Protein AF-A0A7J2V0K6-F1 (afdb_monomer)

Foldseek 3Di:
DEDDDDCVVPVPVLLVLLVLQQDPVCVCCVPVVVVPDDDDYDPDDCVPNPPVDDPVDHHHHDNPVSQVSCVQQQFDQDPVRHTDRPGHPDPPPPPPDDDDDDDDDDDDDDDDDDDDDDDDDDDDDDDDDDDDDPDDDDDDVVVVVVVVVVVVVVVVVVVVVVVVVVVD

Secondary structure (DSSP, 8-state):
------TTT---HHHHHHHHHH--HHHHHHHHSTT-----SSSS-HHHHGGGS-TT------HHHHHHHHHHTTEEE-TTS-EEE------------------------PPPP-PPPP-PPPPPP-PPPPPPPPP----SHHHHHHHHHHHHHHHHHHHHHHHHHT--

Sequence (168 aa):
MYIAFNYRRYNDTKVFEAINYALDRDEIIKRAAGGYGVPVYTILNKEWHGGYANTNITFKYDPAKAIKILEDAGWLPGPDGIRIYVGKQQTATPTPQTTPPTTPTTTPTTTPTTPTPTITTPPPQTTPAPPAAPGAAPGQGMIIAIAVVAIIIIAAIAAITRILRRRS

Structure (mmCIF, N/CA/C/O backbone):
data_AF-A0A7J2V0K6-F1
#
_entry.id   AF-A0A7J2V0K6-F1
#
loop_
_atom_site.group_PDB
_atom_site.id
_atom_site.type_symbol
_atom_site.label_atom_id
_atom_site.label_alt_id
_atom_site.label_comp_id
_atom_site.label_asym_id
_atom_site.label_entity_id
_atom_site.label_seq_id
_atom_site.pdbx_PDB_ins_code
_atom_site.Cartn_x
_atom_site.Cartn_y
_atom_site.Cartn_z
_atom_site.occupancy
_atom_site.B_iso_or_equiv
_atom_site.auth_seq_id
_atom_site.auth_comp_id
_atom_site.auth_asym_id
_atom_site.auth_atom_id
_atom_site.pdbx_PDB_model_num
ATOM 1 N N . MET A 1 1 ? 4.217 0.856 -9.720 1.00 78.12 1 MET A N 1
ATOM 2 C CA . MET A 1 1 ? 2.791 1.231 -9.660 1.00 78.12 1 MET A CA 1
ATOM 3 C C . MET A 1 1 ? 2.649 2.468 -8.785 1.00 78.12 1 MET A C 1
ATOM 5 O O . MET A 1 1 ? 3.002 2.397 -7.612 1.00 78.12 1 MET A O 1
ATOM 9 N N . TYR A 1 2 ? 2.158 3.574 -9.346 1.00 82.75 2 TYR A N 1
ATOM 10 C CA . TYR A 1 2 ? 1.768 4.776 -8.600 1.00 82.75 2 TYR A CA 1
ATOM 11 C C . TYR A 1 2 ? 0.242 4.803 -8.450 1.00 82.75 2 TYR A C 1
ATOM 13 O O . TYR A 1 2 ? -0.466 4.430 -9.383 1.00 82.75 2 TYR A O 1
ATOM 21 N N . ILE A 1 3 ? -0.259 5.233 -7.290 1.00 82.94 3 ILE A N 1
ATOM 22 C CA . ILE A 1 3 ? -1.696 5.373 -7.027 1.00 82.94 3 ILE A CA 1
ATOM 23 C C . ILE A 1 3 ? -1.965 6.821 -6.631 1.00 82.94 3 ILE A C 1
ATOM 25 O O . ILE A 1 3 ? -1.478 7.294 -5.604 1.00 82.94 3 ILE A O 1
ATOM 29 N N . ALA A 1 4 ? -2.756 7.512 -7.448 1.00 80.88 4 ALA A N 1
ATOM 30 C CA . ALA A 1 4 ? -3.335 8.798 -7.092 1.00 80.88 4 ALA A CA 1
ATOM 31 C C . ALA A 1 4 ? -4.653 8.566 -6.355 1.00 80.88 4 ALA A C 1
ATOM 33 O O . ALA A 1 4 ? -5.445 7.712 -6.754 1.00 80.88 4 ALA A O 1
ATOM 34 N N . PHE A 1 5 ? -4.931 9.366 -5.330 1.00 81.38 5 PHE A N 1
ATOM 35 C CA . PHE A 1 5 ? -6.250 9.367 -4.712 1.00 81.38 5 PHE A CA 1
ATOM 36 C C . PHE A 1 5 ? -6.866 10.753 -4.754 1.00 81.38 5 PHE A C 1
ATOM 38 O O . PHE A 1 5 ? -6.191 11.783 -4.787 1.00 81.38 5 PHE A O 1
ATOM 45 N N . ASN A 1 6 ? -8.190 10.762 -4.693 1.00 86.25 6 ASN A N 1
ATOM 46 C CA . ASN A 1 6 ? -8.957 11.981 -4.588 1.00 86.25 6 ASN A CA 1
ATOM 47 C C . ASN A 1 6 ? -8.969 12.474 -3.134 1.00 86.25 6 ASN A C 1
ATOM 49 O O . ASN A 1 6 ? -9.762 11.998 -2.320 1.00 86.25 6 ASN A O 1
ATOM 53 N N . TYR A 1 7 ? -8.128 13.463 -2.832 1.00 83.94 7 TYR A N 1
ATOM 54 C CA . TYR A 1 7 ? -7.991 14.023 -1.484 1.00 83.94 7 TYR A CA 1
ATOM 55 C C . TYR A 1 7 ? -9.273 14.685 -0.944 1.00 83.94 7 TYR A C 1
ATOM 57 O O . TYR A 1 7 ? -9.416 14.844 0.264 1.00 83.94 7 TYR A O 1
ATOM 65 N N . ARG A 1 8 ? -10.235 15.052 -1.810 1.00 85.56 8 ARG A N 1
ATOM 66 C CA . ARG A 1 8 ? -11.545 15.584 -1.373 1.00 85.56 8 ARG A CA 1
ATOM 67 C C . ARG A 1 8 ? -12.456 14.500 -0.803 1.00 85.56 8 ARG A C 1
ATOM 69 O O . ARG A 1 8 ? -13.362 14.817 -0.043 1.00 85.56 8 ARG A O 1
ATOM 76 N N . ARG A 1 9 ? -12.260 13.243 -1.210 1.00 79.00 9 ARG A N 1
ATOM 77 C CA . ARG A 1 9 ? -13.045 12.084 -0.751 1.00 79.00 9 ARG A CA 1
ATOM 78 C C . ARG A 1 9 ? -12.306 11.289 0.324 1.00 79.00 9 ARG A C 1
ATOM 80 O O . ARG A 1 9 ? -12.947 10.777 1.231 1.00 79.00 9 ARG A O 1
ATOM 87 N N . TYR A 1 10 ? -10.983 11.207 0.220 1.00 79.06 10 TYR A N 1
ATOM 88 C CA . TYR A 1 10 ? -10.117 10.451 1.119 1.00 79.06 10 TYR A CA 1
ATOM 89 C C . TYR A 1 10 ? -8.989 11.370 1.583 1.00 79.06 10 TYR A C 1
ATOM 91 O O . TYR A 1 10 ? -8.051 11.614 0.833 1.00 79.06 10 TYR A O 1
ATOM 99 N N . ASN A 1 11 ? -9.101 11.923 2.789 1.00 82.19 11 ASN A N 1
ATOM 100 C CA . ASN A 1 11 ? -8.177 12.943 3.303 1.00 82.19 11 ASN A CA 1
ATOM 101 C C . ASN A 1 11 ? -7.288 12.460 4.463 1.00 82.19 11 ASN A C 1
ATOM 103 O O . ASN A 1 11 ? -6.430 13.214 4.917 1.00 82.19 11 ASN A O 1
ATOM 107 N N . ASP A 1 12 ? -7.455 11.223 4.935 1.00 86.06 12 ASP A N 1
ATOM 108 C CA . ASP A 1 12 ? -6.605 10.655 5.982 1.00 86.06 12 ASP A CA 1
ATOM 109 C C . ASP A 1 12 ? -5.301 10.118 5.389 1.00 86.06 12 ASP A C 1
ATOM 111 O O . ASP A 1 12 ? -5.255 9.003 4.874 1.00 86.06 12 ASP A O 1
ATOM 115 N N . THR A 1 13 ? -4.224 10.896 5.494 1.00 89.25 13 THR A N 1
ATOM 116 C CA . THR A 1 13 ? -2.895 10.538 4.976 1.00 89.25 13 THR A CA 1
ATOM 117 C C . THR A 1 13 ? -2.351 9.223 5.539 1.00 89.25 13 THR A C 1
ATOM 119 O O . THR A 1 13 ? -1.549 8.573 4.865 1.00 89.25 13 THR A O 1
ATOM 122 N N . LYS A 1 14 ? -2.806 8.772 6.717 1.00 91.00 14 LYS A N 1
ATOM 123 C CA . LYS A 1 14 ? -2.381 7.486 7.290 1.00 91.00 14 LYS A CA 1
ATOM 124 C C . LYS A 1 14 ? -2.940 6.298 6.521 1.00 91.00 14 LYS A C 1
ATOM 126 O O . LYS A 1 14 ? -2.231 5.310 6.342 1.00 91.00 14 LYS A O 1
ATOM 131 N N . VAL A 1 15 ? -4.145 6.422 5.968 1.00 90.31 15 VAL A N 1
ATOM 132 C CA . VAL A 1 15 ? -4.715 5.400 5.077 1.00 90.31 15 VAL A CA 1
ATOM 133 C C . VAL A 1 15 ? -3.863 5.257 3.815 1.00 90.31 15 VAL A C 1
ATOM 135 O O . VAL A 1 15 ? -3.560 4.144 3.392 1.00 90.31 15 VAL A O 1
ATOM 138 N N . PHE A 1 16 ? -3.396 6.369 3.244 1.00 90.62 16 PHE A N 1
ATOM 139 C CA . PHE A 1 16 ? -2.510 6.346 2.076 1.00 90.62 16 PHE A CA 1
ATOM 140 C C . PHE A 1 16 ? -1.169 5.687 2.387 1.00 90.62 16 PHE A C 1
ATOM 142 O O . PHE A 1 16 ? -0.667 4.890 1.593 1.00 90.62 16 PHE A O 1
ATOM 149 N N . GLU A 1 17 ? -0.579 6.033 3.531 1.00 92.25 17 GLU A N 1
ATOM 150 C CA . GLU A 1 17 ? 0.678 5.452 3.994 1.00 92.25 17 GLU A CA 1
ATOM 151 C C . GLU A 1 17 ? 0.538 3.932 4.164 1.00 92.25 17 GLU A C 1
ATOM 153 O O . GLU A 1 17 ? 1.338 3.172 3.615 1.00 92.25 17 GLU A O 1
ATOM 158 N N . ALA A 1 18 ? -0.528 3.479 4.831 1.00 94.81 18 ALA A N 1
ATOM 159 C CA . ALA A 1 18 ? -0.811 2.061 5.021 1.00 94.81 18 ALA A CA 1
ATOM 160 C C . ALA A 1 18 ? -0.994 1.313 3.694 1.00 94.81 18 ALA A C 1
ATOM 162 O O . ALA A 1 18 ? -0.389 0.259 3.501 1.00 94.81 18 ALA A O 1
ATOM 163 N N . ILE A 1 19 ? -1.761 1.868 2.748 1.00 93.12 19 ILE A N 1
ATOM 164 C CA . ILE A 1 19 ? -1.952 1.249 1.427 1.00 93.12 19 ILE A CA 1
ATOM 165 C C . ILE A 1 19 ? -0.610 1.066 0.716 1.00 93.12 19 ILE A C 1
ATOM 167 O O . ILE A 1 19 ? -0.371 0.026 0.110 1.00 93.12 19 ILE A O 1
ATOM 171 N N . ASN A 1 20 ? 0.303 2.033 0.817 1.00 93.69 20 ASN A N 1
ATOM 172 C CA . ASN A 1 20 ? 1.608 1.907 0.177 1.00 93.69 20 ASN A CA 1
ATOM 173 C C . ASN A 1 20 ? 2.454 0.756 0.744 1.00 93.69 20 ASN A C 1
ATOM 175 O O . ASN A 1 20 ? 3.173 0.129 -0.040 1.00 93.69 20 ASN A O 1
ATOM 179 N N . TYR A 1 21 ? 2.345 0.466 2.045 1.00 96.31 21 TYR A N 1
ATOM 180 C CA . TYR A 1 21 ? 2.985 -0.687 2.693 1.00 96.31 21 TYR A CA 1
ATOM 181 C C . TYR A 1 21 ? 2.262 -2.015 2.417 1.00 96.31 21 TYR A C 1
ATOM 183 O O . TYR A 1 21 ? 2.906 -3.058 2.358 1.00 96.31 21 TYR A O 1
ATOM 191 N N . ALA A 1 22 ? 0.949 -1.991 2.179 1.00 95.62 22 ALA A N 1
ATOM 192 C CA . ALA A 1 22 ? 0.153 -3.183 1.880 1.00 95.62 22 ALA A CA 1
ATOM 193 C C . ALA A 1 22 ? 0.301 -3.702 0.434 1.00 95.62 22 ALA A C 1
ATOM 195 O O . ALA A 1 22 ? -0.254 -4.744 0.099 1.00 95.62 22 ALA A O 1
ATOM 196 N N . LEU A 1 23 ? 1.013 -2.987 -0.441 1.00 94.25 23 LEU A N 1
ATOM 197 C CA . LEU A 1 23 ? 1.153 -3.348 -1.852 1.00 94.25 23 LEU A CA 1
ATOM 198 C C . LEU A 1 23 ? 2.458 -4.094 -2.127 1.00 94.25 23 LEU A C 1
ATOM 200 O O . LEU A 1 23 ? 3.536 -3.492 -2.123 1.00 94.25 23 LEU A O 1
ATOM 204 N N . ASP A 1 24 ? 2.336 -5.375 -2.472 1.00 95.38 24 ASP A N 1
ATOM 205 C CA . ASP A 1 24 ? 3.431 -6.159 -3.041 1.00 95.38 24 ASP A CA 1
ATOM 206 C C . ASP A 1 24 ? 3.604 -5.812 -4.524 1.00 95.38 24 ASP A C 1
ATOM 208 O O . ASP A 1 24 ? 2.957 -6.361 -5.420 1.00 95.38 24 ASP A O 1
ATOM 212 N N . ARG A 1 25 ? 4.448 -4.814 -4.786 1.00 93.62 25 ARG A N 1
ATOM 213 C CA . ARG A 1 25 ? 4.685 -4.312 -6.144 1.00 93.62 25 ARG A CA 1
ATOM 214 C C . ARG A 1 25 ? 5.417 -5.329 -7.009 1.00 93.62 25 ARG A C 1
ATOM 216 O O . ARG A 1 25 ? 5.145 -5.361 -8.206 1.00 93.62 25 ARG A O 1
ATOM 223 N N . ASP A 1 26 ? 6.298 -6.134 -6.426 1.00 93.50 26 ASP A N 1
ATOM 224 C CA . ASP A 1 26 ? 7.052 -7.147 -7.161 1.00 93.50 26 ASP A CA 1
ATOM 225 C C . ASP A 1 26 ? 6.113 -8.260 -7.630 1.00 93.50 26 ASP A C 1
ATOM 227 O O . ASP A 1 26 ? 6.123 -8.629 -8.807 1.00 93.50 26 ASP A O 1
ATOM 231 N N . GLU A 1 27 ? 5.218 -8.717 -6.754 1.00 94.94 27 GLU A N 1
ATOM 232 C CA . GLU A 1 27 ? 4.210 -9.715 -7.110 1.00 94.94 27 GLU A CA 1
ATOM 233 C C . GLU A 1 27 ? 3.205 -9.177 -8.140 1.00 94.94 27 GLU A C 1
ATOM 235 O O . GLU A 1 27 ? 2.845 -9.880 -9.090 1.00 94.94 27 GLU A O 1
ATOM 240 N N . ILE A 1 28 ? 2.789 -7.911 -8.016 1.00 93.94 28 ILE A N 1
ATOM 241 C CA . ILE A 1 28 ? 1.935 -7.255 -9.018 1.00 93.94 28 ILE A CA 1
ATOM 242 C C . ILE A 1 28 ? 2.641 -7.203 -10.377 1.00 93.94 28 ILE A C 1
ATOM 244 O O . ILE A 1 28 ? 2.034 -7.549 -11.389 1.00 93.94 28 ILE A O 1
ATOM 248 N N . ILE A 1 29 ? 3.913 -6.801 -10.427 1.00 93.25 29 IL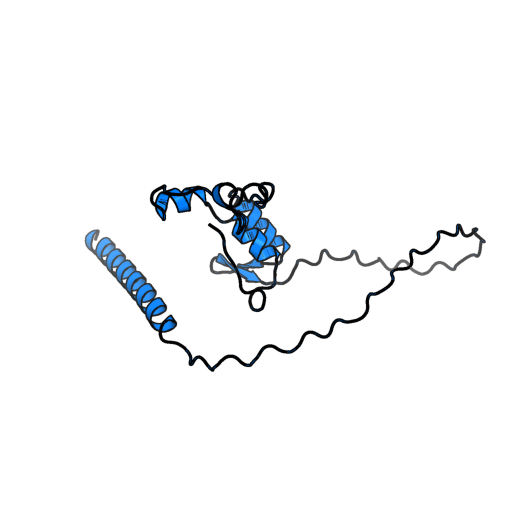E A N 1
ATOM 249 C CA . ILE A 1 29 ? 4.678 -6.765 -11.682 1.00 93.25 29 ILE A CA 1
ATOM 250 C C . ILE A 1 29 ? 4.776 -8.172 -12.272 1.00 93.25 29 ILE A C 1
ATOM 252 O O . ILE A 1 29 ? 4.480 -8.372 -13.450 1.00 93.25 29 ILE A O 1
ATOM 256 N N . LYS A 1 30 ? 5.108 -9.167 -11.449 1.00 95.38 30 LYS A N 1
ATOM 257 C CA . LYS A 1 30 ? 5.244 -10.560 -11.878 1.00 95.38 30 LYS A CA 1
ATOM 258 C C . LYS A 1 30 ? 3.945 -11.128 -12.450 1.00 95.38 30 LYS A C 1
ATOM 260 O O . LYS A 1 30 ? 3.977 -11.775 -13.494 1.00 95.38 30 LYS A O 1
ATOM 265 N N . ARG A 1 31 ? 2.810 -10.905 -11.781 1.00 95.50 31 ARG A N 1
ATOM 266 C CA . ARG A 1 31 ? 1.527 -11.533 -12.143 1.00 95.50 31 ARG A CA 1
ATOM 267 C C . ARG A 1 31 ? 0.683 -10.711 -13.102 1.00 95.50 31 ARG A C 1
ATOM 269 O O . ARG A 1 31 ? 0.140 -11.268 -14.047 1.00 95.50 31 ARG A O 1
ATOM 276 N N . ALA A 1 32 ? 0.537 -9.415 -12.844 1.00 92.19 32 ALA A N 1
ATOM 277 C CA . ALA A 1 32 ? -0.342 -8.548 -13.624 1.00 92.19 32 ALA A CA 1
ATOM 278 C C . ALA A 1 32 ? 0.368 -7.964 -14.848 1.00 92.19 32 ALA A C 1
ATOM 280 O O . ALA A 1 32 ? -0.246 -7.840 -15.902 1.00 92.19 32 ALA A O 1
ATOM 281 N N . ALA A 1 33 ? 1.659 -7.639 -14.723 1.00 90.62 33 ALA A N 1
ATOM 282 C CA . ALA A 1 33 ? 2.456 -7.113 -15.831 1.00 90.62 33 ALA A CA 1
ATOM 283 C C . ALA A 1 33 ? 3.322 -8.185 -16.519 1.00 90.62 33 ALA A C 1
ATOM 285 O O . ALA A 1 33 ? 4.151 -7.851 -17.356 1.00 90.62 33 ALA A O 1
ATOM 286 N N . GLY A 1 34 ? 3.164 -9.469 -16.169 1.00 92.00 34 GLY A N 1
ATOM 287 C CA . GLY A 1 34 ? 3.923 -10.573 -16.772 1.00 92.00 34 GLY A CA 1
ATOM 288 C C . GLY A 1 34 ? 5.437 -10.495 -16.544 1.00 92.00 34 GLY A C 1
ATOM 289 O O . GLY A 1 34 ? 6.204 -11.003 -17.354 1.00 92.00 34 GLY A O 1
ATOM 290 N N . GLY A 1 35 ? 5.875 -9.818 -15.480 1.00 91.94 35 GLY A N 1
ATOM 291 C CA . GLY A 1 35 ? 7.286 -9.544 -15.203 1.00 91.94 35 GLY A CA 1
ATOM 292 C C . GLY A 1 35 ? 7.841 -8.301 -15.905 1.00 91.94 35 GLY A C 1
ATOM 293 O O . GLY A 1 35 ? 9.000 -7.958 -15.684 1.00 91.94 35 GLY A O 1
ATOM 294 N N . TYR A 1 36 ? 7.042 -7.593 -16.709 1.00 90.31 36 TYR A N 1
ATOM 295 C CA . TYR A 1 36 ? 7.474 -6.371 -17.382 1.00 90.31 36 TYR A CA 1
ATOM 296 C C . TYR A 1 36 ? 7.258 -5.146 -16.489 1.00 90.31 36 TYR A C 1
ATOM 298 O O . TYR A 1 36 ? 6.136 -4.689 -16.275 1.00 90.31 36 TYR A O 1
ATOM 306 N N . GLY A 1 37 ? 8.355 -4.588 -15.981 1.00 88.25 37 GLY A N 1
ATOM 307 C CA . GLY A 1 37 ? 8.358 -3.330 -15.239 1.00 88.25 37 GLY A CA 1
ATOM 308 C C . GLY A 1 37 ? 9.289 -3.349 -14.035 1.00 88.25 37 GLY A C 1
ATOM 309 O O . GLY A 1 37 ? 9.858 -4.376 -13.680 1.00 88.25 37 GLY A O 1
ATOM 310 N N . VAL A 1 38 ? 9.426 -2.187 -13.399 1.00 88.25 38 VAL A N 1
ATOM 311 C CA . VAL A 1 38 ? 10.178 -2.019 -12.150 1.00 88.25 38 VAL A CA 1
ATOM 312 C C . VAL A 1 38 ? 9.305 -1.334 -11.095 1.00 88.25 38 VAL A C 1
ATOM 314 O O . VAL A 1 38 ? 8.408 -0.550 -11.442 1.00 88.25 38 VAL A O 1
ATOM 317 N N . PRO A 1 39 ? 9.515 -1.616 -9.798 1.00 89.81 39 PRO A N 1
ATOM 318 C CA . PRO A 1 39 ? 8.801 -0.929 -8.734 1.00 89.81 39 PRO A CA 1
ATOM 319 C C . PRO A 1 39 ? 9.053 0.579 -8.779 1.00 89.81 39 PRO A C 1
ATOM 321 O O . PRO A 1 39 ? 10.187 1.041 -8.818 1.00 89.81 39 PRO A O 1
ATOM 324 N N . VAL A 1 40 ? 7.969 1.349 -8.714 1.00 90.25 40 VAL A N 1
ATOM 325 C CA . VAL A 1 40 ? 8.001 2.810 -8.581 1.00 90.25 40 VAL A CA 1
ATOM 326 C C . VAL A 1 40 ? 7.093 3.223 -7.429 1.00 90.25 40 VAL A C 1
ATOM 328 O O . VAL A 1 40 ? 6.036 2.613 -7.227 1.00 90.25 40 VAL A O 1
ATOM 331 N N . TYR A 1 41 ? 7.525 4.235 -6.675 1.00 89.44 41 TYR A N 1
ATOM 332 C CA . TYR A 1 41 ? 6.885 4.701 -5.434 1.00 89.44 41 TYR A CA 1
ATOM 333 C C . TYR A 1 41 ? 6.382 6.143 -5.523 1.00 89.44 41 TYR A C 1
ATOM 335 O O . TYR A 1 41 ? 5.615 6.595 -4.678 1.00 89.44 41 TYR A O 1
ATOM 343 N N . THR A 1 42 ? 6.801 6.859 -6.560 1.00 89.06 42 THR A N 1
ATOM 344 C CA . THR A 1 42 ? 6.404 8.232 -6.854 1.00 89.06 42 THR A CA 1
ATOM 345 C C . THR A 1 42 ? 5.970 8.310 -8.316 1.00 89.06 42 THR A C 1
ATOM 347 O O . THR A 1 42 ? 6.101 7.343 -9.069 1.00 89.06 42 THR A O 1
ATOM 350 N N . ILE A 1 43 ? 5.427 9.459 -8.714 1.00 88.81 43 ILE A N 1
ATOM 351 C CA . ILE A 1 43 ? 5.008 9.694 -10.098 1.00 88.81 43 ILE A CA 1
ATOM 352 C C . ILE A 1 43 ? 6.198 9.834 -11.063 1.00 88.81 43 ILE A C 1
ATOM 354 O O . ILE A 1 43 ? 6.043 9.570 -12.248 1.00 88.81 43 ILE A O 1
ATOM 358 N N . LEU A 1 44 ? 7.379 10.215 -10.560 1.00 90.50 44 LEU A N 1
ATOM 359 C CA . LEU A 1 44 ? 8.594 10.385 -11.357 1.00 90.50 44 LEU A CA 1
ATOM 360 C C . LEU A 1 44 ? 9.558 9.227 -11.084 1.00 90.50 44 LEU A C 1
ATOM 362 O O . LEU A 1 44 ? 10.154 9.150 -10.008 1.00 90.50 44 LEU A O 1
ATOM 366 N N . ASN A 1 45 ? 9.738 8.336 -12.056 1.00 89.19 45 ASN A N 1
ATOM 367 C CA . ASN A 1 45 ? 10.726 7.261 -11.977 1.00 89.19 45 ASN A CA 1
ATOM 368 C C . ASN A 1 45 ? 12.122 7.716 -12.433 1.00 89.19 45 ASN A C 1
ATOM 370 O O . ASN A 1 45 ? 12.271 8.620 -13.258 1.00 89.19 45 ASN A O 1
ATOM 374 N N . LYS A 1 46 ? 13.161 7.056 -11.914 1.00 89.12 46 LYS A N 1
ATOM 375 C CA . LYS A 1 46 ? 14.560 7.420 -12.180 1.00 89.12 46 LYS A CA 1
ATOM 376 C C . LYS A 1 46 ? 14.940 7.237 -13.647 1.00 89.12 46 LYS A C 1
ATOM 378 O O . LYS A 1 46 ? 15.687 8.046 -14.185 1.00 89.12 46 LYS A O 1
ATOM 383 N N . GLU A 1 47 ? 14.428 6.196 -14.291 1.00 89.06 47 GLU A N 1
ATOM 384 C CA . GLU A 1 47 ? 14.811 5.812 -15.651 1.00 89.06 47 GLU A CA 1
ATOM 385 C C . GLU A 1 47 ? 14.406 6.872 -16.680 1.00 89.06 47 GLU A C 1
ATOM 387 O O . GLU A 1 47 ? 15.099 7.033 -17.677 1.00 89.06 47 GLU A O 1
ATOM 392 N N . TRP A 1 48 ? 13.295 7.584 -16.458 1.00 89.25 48 TRP A N 1
ATOM 393 C CA . TRP A 1 48 ? 12.779 8.577 -17.413 1.00 89.25 48 TRP A CA 1
ATOM 394 C C . TRP A 1 48 ? 13.015 10.016 -16.953 1.00 89.25 48 TRP A C 1
ATOM 396 O O . TRP A 1 48 ? 13.143 10.913 -17.782 1.00 89.25 48 TRP A O 1
ATOM 406 N N . HIS A 1 49 ? 13.094 10.249 -15.640 1.00 93.31 49 HIS A N 1
ATOM 407 C CA . HIS A 1 49 ? 13.177 11.597 -15.070 1.00 93.31 49 HIS A CA 1
ATOM 408 C C . HIS A 1 49 ? 14.517 11.900 -14.381 1.00 93.31 49 HIS A C 1
ATOM 410 O O . HIS A 1 49 ? 14.714 13.013 -13.893 1.00 93.31 49 HIS A O 1
ATOM 416 N N . GLY A 1 50 ? 15.456 10.950 -14.339 1.00 91.31 50 GLY A N 1
ATOM 417 C CA . GLY A 1 50 ? 16.814 11.170 -13.840 1.00 91.31 50 GLY A CA 1
ATOM 418 C C . GLY A 1 50 ? 16.847 11.782 -12.437 1.00 91.31 50 GLY A C 1
ATOM 419 O O . GLY A 1 50 ? 16.234 11.258 -11.508 1.00 91.31 50 GLY A O 1
ATOM 420 N N . GLY A 1 51 ? 17.556 12.906 -12.289 1.00 92.69 51 GLY A N 1
ATOM 421 C CA . GLY A 1 51 ? 17.726 13.611 -11.011 1.00 92.69 51 GLY A CA 1
ATOM 422 C C . GLY A 1 51 ? 16.451 14.236 -10.431 1.00 92.69 51 GLY A C 1
ATOM 423 O O . GLY A 1 51 ? 16.440 14.586 -9.255 1.00 92.69 51 GLY A O 1
ATOM 424 N N . TYR A 1 52 ? 15.371 14.348 -11.212 1.00 91.69 52 TYR A N 1
ATOM 425 C CA . TYR A 1 52 ? 14.075 14.814 -10.707 1.00 91.69 52 TYR A CA 1
ATOM 426 C C . TYR A 1 52 ? 13.312 13.725 -9.941 1.00 91.69 52 TYR A C 1
ATOM 428 O O . TYR A 1 52 ? 12.371 14.025 -9.204 1.00 91.69 52 TYR A O 1
ATOM 436 N N . ALA A 1 53 ? 13.698 12.456 -10.100 1.00 91.31 53 ALA A N 1
ATOM 437 C CA . ALA A 1 53 ? 13.094 11.357 -9.367 1.00 91.31 53 ALA A CA 1
ATOM 438 C C . ALA A 1 53 ? 13.616 11.317 -7.925 1.00 91.31 53 ALA A C 1
ATOM 440 O O . ALA A 1 53 ? 14.813 11.170 -7.679 1.00 91.31 53 ALA A O 1
ATOM 441 N N . ASN A 1 54 ? 12.707 11.378 -6.950 1.00 89.69 54 ASN A N 1
ATOM 442 C CA . ASN A 1 54 ? 13.071 11.163 -5.554 1.00 89.69 54 ASN A CA 1
ATOM 443 C C . ASN A 1 54 ? 13.173 9.659 -5.258 1.00 89.69 54 ASN A C 1
ATOM 445 O O . ASN A 1 54 ? 12.162 8.987 -5.052 1.00 89.69 54 ASN A O 1
ATOM 449 N N . THR A 1 55 ? 14.401 9.145 -5.206 1.00 87.69 55 THR A N 1
ATOM 450 C CA . THR A 1 55 ? 14.690 7.728 -4.928 1.00 87.69 55 THR A CA 1
ATOM 451 C C . THR A 1 55 ? 14.698 7.377 -3.440 1.00 87.69 55 THR A C 1
ATOM 453 O O . THR A 1 55 ? 14.797 6.202 -3.098 1.00 87.69 55 THR A O 1
ATOM 456 N N . ASN A 1 56 ? 14.599 8.368 -2.550 1.00 90.44 56 ASN A N 1
ATOM 457 C CA . ASN A 1 56 ? 14.612 8.145 -1.101 1.00 90.44 56 ASN A CA 1
ATOM 458 C C . ASN A 1 56 ? 13.232 7.736 -0.564 1.00 90.44 56 ASN A C 1
ATOM 460 O O . ASN A 1 56 ? 13.122 7.234 0.553 1.00 90.44 56 ASN A O 1
ATOM 464 N N . ILE A 1 57 ? 12.173 7.933 -1.353 1.00 88.69 57 ILE A N 1
ATOM 465 C CA . ILE A 1 57 ? 10.816 7.521 -0.996 1.00 88.69 57 ILE A CA 1
ATOM 466 C C . ILE A 1 57 ? 10.632 6.067 -1.417 1.00 88.69 57 ILE A C 1
ATOM 468 O O . ILE A 1 57 ? 10.543 5.757 -2.605 1.00 88.69 57 ILE A O 1
ATOM 472 N N . THR A 1 58 ? 10.557 5.173 -0.434 1.00 88.44 58 THR A N 1
ATOM 473 C CA . THR A 1 58 ? 10.333 3.745 -0.669 1.00 88.44 58 THR A CA 1
ATOM 474 C C . THR A 1 58 ? 9.305 3.188 0.306 1.00 88.44 58 THR A C 1
ATOM 476 O O . THR A 1 58 ? 9.226 3.597 1.465 1.00 88.44 58 THR A O 1
ATOM 479 N N . PHE A 1 59 ? 8.526 2.222 -0.172 1.00 91.62 59 PHE A N 1
ATOM 480 C CA . PHE A 1 59 ? 7.549 1.492 0.626 1.00 91.62 59 PHE A CA 1
ATOM 481 C C . PHE A 1 59 ? 7.742 0.006 0.363 1.00 91.62 59 PHE A C 1
ATOM 483 O O . PHE A 1 59 ? 7.148 -0.555 -0.558 1.00 91.62 59 PHE A O 1
ATOM 490 N N . LYS A 1 60 ? 8.634 -0.618 1.138 1.00 93.19 60 LYS A N 1
ATOM 491 C CA . LYS A 1 60 ? 8.784 -2.075 1.107 1.00 93.19 60 LYS A CA 1
ATOM 492 C C . LYS A 1 60 ? 7.468 -2.720 1.526 1.00 93.19 60 LYS A C 1
ATOM 494 O O . LYS A 1 60 ? 6.812 -2.210 2.428 1.00 93.19 60 LYS A O 1
ATOM 499 N N . TYR A 1 61 ? 7.106 -3.816 0.873 1.00 96.62 61 TYR A N 1
ATOM 500 C CA . TYR A 1 61 ? 5.906 -4.562 1.217 1.00 96.62 61 TYR A CA 1
ATOM 501 C C . TYR A 1 61 ? 5.979 -5.040 2.673 1.00 96.62 61 TYR A C 1
ATOM 503 O O . TYR A 1 61 ? 6.888 -5.781 3.047 1.00 96.62 61 TYR A O 1
ATOM 511 N N . ASP A 1 62 ? 5.047 -4.556 3.490 1.00 97.75 62 ASP A N 1
ATOM 512 C CA . ASP A 1 62 ? 4.941 -4.846 4.918 1.00 97.75 62 ASP A CA 1
ATOM 513 C C . ASP A 1 62 ? 3.470 -4.710 5.369 1.00 97.75 62 ASP A C 1
ATOM 515 O O . ASP A 1 62 ? 3.039 -3.656 5.859 1.00 97.75 62 ASP A O 1
ATOM 519 N N . PRO A 1 63 ? 2.661 -5.771 5.194 1.00 96.50 63 PRO A N 1
ATOM 520 C CA . PRO A 1 63 ? 1.266 -5.786 5.629 1.00 96.50 63 PRO A CA 1
ATOM 521 C C . PRO A 1 63 ? 1.089 -5.555 7.129 1.00 96.50 63 PRO A C 1
ATOM 523 O O . PRO A 1 63 ? 0.101 -4.948 7.538 1.00 96.50 63 PRO A O 1
ATOM 526 N N . ALA A 1 64 ? 2.033 -6.015 7.954 1.00 96.94 64 ALA A N 1
ATOM 527 C CA . ALA A 1 64 ? 1.959 -5.852 9.402 1.00 96.94 64 ALA A CA 1
ATOM 528 C C . ALA A 1 64 ? 2.104 -4.375 9.789 1.00 96.94 64 ALA A C 1
ATOM 530 O O . ALA A 1 64 ? 1.331 -3.860 10.601 1.00 96.94 64 ALA A O 1
ATOM 531 N N . LYS A 1 65 ? 3.030 -3.656 9.147 1.00 96.62 65 LYS A N 1
ATOM 532 C CA . LYS A 1 65 ? 3.151 -2.205 9.304 1.00 96.62 65 LYS A CA 1
ATOM 533 C C . LYS A 1 65 ? 1.917 -1.466 8.796 1.00 96.62 65 LYS A C 1
ATOM 535 O O . LYS A 1 65 ? 1.462 -0.543 9.467 1.00 96.62 65 LYS A O 1
ATOM 540 N N . ALA A 1 66 ? 1.352 -1.869 7.657 1.00 96.00 66 ALA A N 1
ATOM 541 C CA . ALA A 1 66 ? 0.112 -1.281 7.150 1.00 96.00 66 ALA A CA 1
ATOM 542 C C . ALA A 1 66 ? -1.044 -1.432 8.153 1.00 96.00 66 ALA A C 1
ATOM 544 O O . ALA A 1 66 ? -1.732 -0.457 8.453 1.00 96.00 66 ALA A O 1
ATOM 545 N N . ILE A 1 67 ? -1.207 -2.632 8.717 1.00 95.06 67 ILE A N 1
ATOM 546 C CA . ILE A 1 67 ? -2.180 -2.934 9.773 1.00 95.06 67 ILE A CA 1
ATOM 547 C C . ILE A 1 67 ? -1.978 -2.015 10.978 1.00 95.06 67 ILE A C 1
ATOM 549 O O . ILE A 1 67 ? -2.926 -1.357 11.401 1.00 95.06 67 ILE A O 1
ATOM 553 N N . LYS A 1 68 ? -0.743 -1.907 11.474 1.00 95.50 68 LYS A N 1
ATOM 554 C CA . LYS A 1 68 ? -0.430 -1.064 12.628 1.00 95.50 68 LYS A CA 1
ATOM 555 C C . LYS A 1 68 ? -0.752 0.413 12.377 1.00 95.50 68 LYS A C 1
ATOM 557 O O . LYS A 1 68 ? -1.381 1.049 13.212 1.00 95.50 68 LYS A O 1
ATOM 562 N N . ILE A 1 69 ? -0.380 0.948 11.211 1.00 94.94 69 ILE A N 1
ATOM 563 C CA . ILE A 1 69 ? -0.682 2.341 10.836 1.00 94.94 69 ILE A CA 1
ATOM 564 C C . ILE A 1 69 ? -2.194 2.595 10.834 1.00 94.94 69 ILE A C 1
ATOM 566 O O . ILE A 1 69 ? -2.640 3.649 11.285 1.00 94.94 69 ILE A O 1
ATOM 570 N N . LEU A 1 70 ? -2.977 1.642 10.322 1.00 92.81 70 LEU A N 1
ATOM 571 C CA . LEU A 1 70 ? -4.435 1.732 10.310 1.00 92.81 70 LEU A CA 1
ATOM 572 C C . LEU A 1 70 ? -5.004 1.711 11.733 1.00 92.81 70 LEU A C 1
ATOM 574 O O . LEU A 1 70 ? -5.842 2.550 12.054 1.00 92.81 70 LEU A O 1
ATOM 578 N N . GLU A 1 71 ? -4.523 0.823 12.599 1.00 92.62 71 GLU A N 1
ATOM 579 C CA . GLU A 1 71 ? -4.968 0.727 13.998 1.00 92.62 71 GLU A CA 1
ATOM 580 C C . GLU A 1 71 ? -4.650 1.996 14.790 1.00 92.62 71 GLU A C 1
ATOM 582 O O . GLU A 1 71 ? -5.545 2.554 15.428 1.00 92.62 71 GLU A O 1
ATOM 587 N N . ASP A 1 72 ? -3.429 2.518 14.655 1.00 90.50 72 ASP A N 1
ATOM 588 C CA . ASP A 1 72 ? -3.000 3.786 15.258 1.00 90.50 72 ASP A CA 1
ATOM 589 C C . ASP A 1 72 ? -3.837 4.975 14.740 1.00 90.50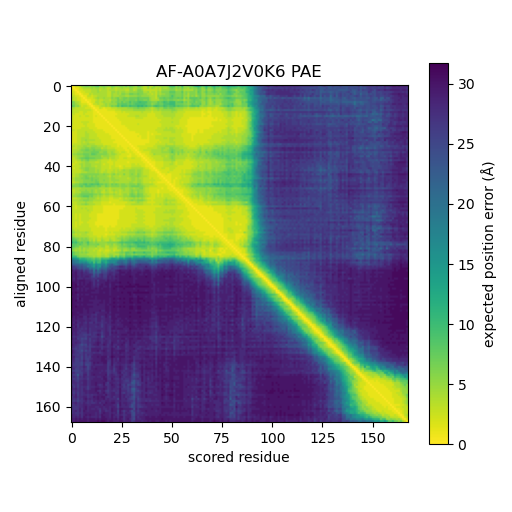 72 ASP A C 1
ATOM 591 O O . ASP A 1 72 ? -4.072 5.961 15.445 1.00 90.50 72 ASP A O 1
ATOM 595 N N . ALA A 1 73 ? -4.321 4.887 13.497 1.00 89.00 73 ALA A N 1
ATOM 596 C CA . ALA A 1 73 ? -5.216 5.869 12.896 1.00 89.00 73 ALA A CA 1
ATOM 597 C C . ALA A 1 73 ? -6.696 5.669 13.273 1.00 89.00 73 ALA A C 1
ATOM 599 O O . ALA A 1 73 ? -7.515 6.505 12.898 1.00 89.00 73 ALA A O 1
ATOM 600 N N . GLY A 1 74 ? -7.048 4.628 14.037 1.00 88.94 74 GLY A N 1
ATOM 601 C CA . GLY A 1 74 ? -8.420 4.362 14.477 1.00 88.94 74 GLY A CA 1
ATOM 602 C C . GLY A 1 74 ? -9.232 3.451 13.557 1.00 88.94 74 GLY A C 1
ATOM 603 O O . GLY A 1 74 ? -10.457 3.426 13.650 1.00 88.94 74 GLY A O 1
ATOM 604 N N . TRP A 1 75 ? -8.584 2.719 12.653 1.00 91.19 75 TRP A N 1
ATOM 605 C CA . TRP A 1 75 ? -9.212 1.740 11.764 1.00 91.19 75 TRP A CA 1
ATOM 606 C C . TRP A 1 75 ? -9.035 0.327 12.322 1.00 91.19 75 TRP A C 1
ATOM 608 O O . TRP A 1 75 ? -7.998 -0.311 12.116 1.00 91.19 75 TRP A O 1
ATOM 618 N N . LEU A 1 76 ? -10.058 -0.182 13.005 1.00 90.00 76 LEU A N 1
ATOM 619 C CA . LEU A 1 76 ? -10.043 -1.500 13.648 1.00 90.00 76 LEU A CA 1
ATOM 620 C C . LEU A 1 76 ? -10.791 -2.544 12.811 1.00 90.00 76 LEU A C 1
ATOM 622 O O . LEU A 1 76 ? -11.695 -2.175 12.063 1.00 90.00 76 LEU A O 1
ATOM 626 N N . PRO A 1 77 ? -10.437 -3.838 12.902 1.00 89.50 77 PRO A N 1
ATOM 627 C CA . PRO A 1 77 ? -11.182 -4.894 12.223 1.00 89.50 77 PRO A CA 1
ATOM 628 C C . PRO A 1 77 ? -12.644 -4.927 12.692 1.00 89.50 77 PRO A C 1
ATOM 630 O O . PRO A 1 77 ? -12.922 -4.955 13.891 1.00 89.50 77 PRO A O 1
ATOM 633 N N . GLY A 1 78 ? -13.569 -4.912 11.735 1.00 87.81 78 GLY A N 1
ATOM 634 C CA . GLY A 1 78 ? -14.992 -5.125 11.960 1.00 87.81 78 GLY A CA 1
ATOM 635 C C . GLY A 1 78 ? -15.357 -6.614 12.048 1.00 87.81 78 GLY A C 1
ATOM 636 O O . GLY A 1 78 ? -14.497 -7.482 11.871 1.00 87.81 78 GLY A O 1
ATOM 637 N N . PRO A 1 79 ? -16.639 -6.933 12.301 1.00 85.31 79 PRO A N 1
ATOM 638 C CA . PRO A 1 79 ? -17.115 -8.312 12.478 1.00 85.31 79 PRO A CA 1
ATOM 639 C C . PRO A 1 79 ? -16.931 -9.211 11.247 1.00 85.31 79 PRO A C 1
ATOM 641 O O . PRO A 1 79 ? -16.842 -10.429 11.369 1.00 85.31 79 PRO A O 1
ATOM 644 N N . ASP A 1 80 ? -16.881 -8.609 10.064 1.00 88.75 80 ASP A N 1
ATOM 645 C CA . ASP A 1 80 ? -16.685 -9.249 8.762 1.00 88.75 80 ASP A CA 1
ATOM 646 C C . ASP A 1 80 ? -15.211 -9.261 8.315 1.00 88.75 80 ASP A C 1
ATOM 648 O O . ASP A 1 80 ? -14.895 -9.689 7.205 1.00 88.75 80 ASP A O 1
ATOM 652 N N . GLY A 1 81 ? -14.296 -8.781 9.164 1.00 84.62 81 GLY A N 1
ATOM 653 C CA . GLY A 1 81 ? -12.880 -8.616 8.839 1.00 84.62 81 GLY A CA 1
ATOM 654 C C . GLY A 1 81 ? -12.570 -7.372 7.999 1.00 84.62 81 GLY A C 1
ATOM 655 O O . GLY A 1 81 ? -11.394 -7.089 7.755 1.00 84.62 81 GLY A O 1
ATOM 656 N N . ILE A 1 82 ? -13.580 -6.590 7.596 1.00 88.38 82 ILE A N 1
ATOM 657 C CA . ILE A 1 82 ? -13.380 -5.290 6.950 1.00 88.38 82 ILE A CA 1
ATOM 658 C C . ILE A 1 82 ? -13.142 -4.252 8.042 1.00 88.38 82 ILE A C 1
ATOM 660 O O . ILE A 1 82 ? -13.861 -4.181 9.036 1.00 88.38 82 ILE A O 1
ATOM 664 N N . ARG A 1 83 ? -12.097 -3.436 7.887 1.00 88.38 83 ARG A N 1
ATOM 665 C CA . ARG A 1 83 ? -11.769 -2.419 8.888 1.00 88.38 83 ARG A CA 1
ATOM 666 C C . ARG A 1 83 ? -12.801 -1.292 8.890 1.00 88.38 83 ARG A C 1
ATOM 668 O O . ARG A 1 83 ? -13.140 -0.752 7.839 1.00 88.38 83 ARG A O 1
ATOM 675 N N . ILE A 1 84 ? -13.233 -0.901 10.083 1.00 87.69 84 ILE A N 1
ATOM 676 C CA . ILE A 1 84 ? -14.147 0.210 10.347 1.00 87.69 84 ILE A CA 1
ATOM 677 C C . ILE A 1 84 ? -13.409 1.321 11.095 1.00 87.69 84 ILE A C 1
ATOM 679 O O . ILE A 1 84 ? -12.566 1.058 11.954 1.00 87.69 84 ILE A O 1
ATOM 683 N N . TYR A 1 85 ? -13.712 2.574 10.762 1.00 86.00 85 TYR A N 1
ATOM 684 C CA . TYR A 1 85 ? -13.167 3.717 11.487 1.00 86.00 85 TYR A CA 1
ATOM 685 C C . TYR A 1 85 ? -13.941 3.922 12.791 1.00 86.00 85 TYR A C 1
ATOM 687 O O . TYR A 1 85 ? -15.141 4.194 12.76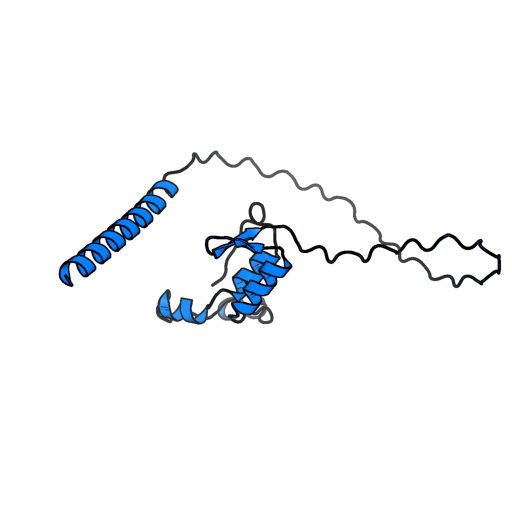4 1.00 86.00 85 TYR A O 1
ATOM 695 N N . VAL A 1 86 ? -13.248 3.809 13.921 1.00 81.44 86 VAL A N 1
ATOM 696 C CA . VAL A 1 86 ? -13.808 3.976 15.274 1.00 81.44 86 VAL A CA 1
ATOM 697 C C . VAL A 1 86 ? -13.293 5.236 15.982 1.00 81.44 86 VAL A C 1
ATOM 699 O O . VAL A 1 86 ? -13.656 5.493 17.125 1.00 81.44 86 VAL A O 1
ATOM 702 N N . GLY A 1 87 ? -12.473 6.043 15.300 1.00 75.12 87 GLY A N 1
ATOM 703 C CA . GLY A 1 87 ? -11.770 7.183 15.888 1.00 75.12 87 GLY A CA 1
ATOM 704 C C . GLY A 1 87 ? -10.369 6.815 16.376 1.00 75.12 87 GLY A C 1
ATOM 705 O O . GLY A 1 87 ? -10.097 5.672 16.739 1.00 75.12 87 GLY A O 1
ATOM 706 N N . LYS A 1 88 ? -9.451 7.790 16.371 1.00 72.00 88 LYS A N 1
ATOM 707 C CA . LYS A 1 88 ? -8.098 7.597 16.915 1.00 72.00 88 LYS A CA 1
ATOM 708 C C . LYS A 1 88 ? -8.196 7.271 18.401 1.00 72.00 88 LYS A C 1
ATOM 710 O O . LYS A 1 88 ? -8.914 7.970 19.117 1.00 72.00 88 LYS A O 1
ATOM 715 N N . GLN A 1 89 ? -7.456 6.263 18.869 1.00 58.38 89 GLN A N 1
ATOM 716 C CA . GLN A 1 89 ? -7.327 6.027 20.305 1.00 58.38 89 GLN A CA 1
ATOM 717 C C . GLN A 1 89 ? -6.778 7.303 20.948 1.00 58.38 89 GLN A C 1
ATOM 719 O O . GLN A 1 89 ? -5.629 7.687 20.734 1.00 58.38 89 GLN A O 1
ATOM 724 N N . GLN A 1 90 ? -7.620 7.990 21.714 1.00 48.72 90 GLN A N 1
ATOM 725 C CA . GLN A 1 90 ? -7.142 8.999 22.638 1.00 48.72 90 GLN A CA 1
ATOM 726 C C . GLN A 1 90 ? -6.410 8.226 23.728 1.00 48.72 90 GLN A C 1
ATOM 728 O O . GLN A 1 90 ? -7.039 7.535 24.527 1.00 48.72 90 GLN A O 1
ATOM 733 N N . THR A 1 91 ? -5.080 8.310 23.760 1.00 47.72 91 THR A N 1
ATOM 734 C CA . THR A 1 91 ? -4.349 8.032 24.996 1.00 47.72 91 THR A CA 1
ATOM 735 C C . THR A 1 91 ? -5.012 8.882 26.065 1.00 47.72 91 THR A C 1
ATOM 737 O O . THR A 1 91 ? -4.972 10.110 25.958 1.00 47.72 91 THR A O 1
ATOM 740 N N . ALA A 1 92 ? -5.688 8.244 27.023 1.00 39.22 92 ALA A N 1
ATOM 741 C CA . ALA A 1 92 ? -6.295 8.943 28.138 1.00 39.22 92 ALA A CA 1
ATOM 742 C C . ALA A 1 92 ? -5.225 9.866 28.721 1.00 39.22 92 ALA A C 1
ATOM 744 O O . ALA A 1 92 ? -4.175 9.405 29.172 1.00 39.22 92 ALA A O 1
ATOM 745 N N . THR A 1 93 ? -5.449 11.177 28.644 1.00 41.56 93 THR A N 1
ATOM 746 C CA . THR A 1 93 ? -4.692 12.113 29.465 1.00 41.56 93 THR A CA 1
ATOM 747 C C . THR A 1 93 ? -4.878 11.614 30.895 1.00 41.56 93 THR A C 1
ATOM 749 O O . THR A 1 93 ? -6.036 11.452 31.291 1.00 41.56 93 THR A O 1
ATOM 752 N N . PRO A 1 94 ? -3.816 11.290 31.657 1.00 42.41 94 PRO A N 1
ATOM 753 C CA . PRO A 1 94 ? -4.005 10.955 33.056 1.00 42.41 94 PRO A CA 1
ATOM 754 C C . PRO A 1 94 ? -4.739 12.140 33.676 1.00 42.41 94 PRO A C 1
ATOM 756 O O . PRO A 1 94 ? -4.242 13.267 33.649 1.00 42.41 94 PRO A O 1
ATOM 759 N N . THR A 1 95 ? -5.966 11.909 34.140 1.00 37.53 95 THR A N 1
ATOM 760 C CA . THR A 1 95 ? -6.717 12.897 34.910 1.00 37.53 95 THR A CA 1
ATOM 761 C C . THR A 1 95 ? -5.797 13.384 36.023 1.00 37.53 95 THR A C 1
ATOM 763 O O . THR A 1 95 ? -5.302 12.536 36.774 1.00 37.53 95 THR A O 1
ATOM 766 N N . PRO A 1 96 ? -5.541 14.698 36.153 1.00 44.91 96 PRO A N 1
ATOM 767 C CA . PRO A 1 96 ? -4.900 15.218 37.346 1.00 44.91 96 PRO A CA 1
ATOM 768 C C . PRO A 1 96 ? -5.738 14.753 38.538 1.00 44.91 96 PRO A C 1
ATOM 770 O O . PRO A 1 96 ? -6.907 15.123 38.655 1.00 44.91 96 PRO A O 1
ATOM 773 N N . GLN A 1 97 ? -5.184 13.878 39.381 1.00 33.03 97 GLN A N 1
ATOM 774 C CA . GLN A 1 97 ? -5.810 13.560 40.657 1.00 33.03 97 GLN A CA 1
ATOM 775 C C . GLN A 1 97 ? -5.944 14.877 41.420 1.00 33.03 97 GLN A C 1
ATOM 777 O O . GLN A 1 97 ? -4.963 15.589 41.632 1.00 33.03 97 GLN A O 1
ATOM 782 N N . THR A 1 98 ? -7.173 15.227 41.787 1.00 36.16 98 THR A N 1
ATOM 783 C CA . THR A 1 98 ? -7.457 16.386 42.627 1.00 36.16 98 THR A CA 1
ATOM 784 C C . THR A 1 98 ? -6.946 16.098 44.034 1.00 36.16 98 THR A C 1
ATOM 786 O O . THR A 1 98 ? -7.661 15.534 44.862 1.00 36.16 98 THR A O 1
ATOM 789 N N . THR A 1 99 ? -5.699 16.457 44.315 1.00 35.44 99 THR A N 1
ATOM 790 C CA . THR A 1 99 ? -5.234 16.621 45.694 1.00 35.44 99 THR A CA 1
ATOM 791 C C . THR A 1 99 ? -5.843 17.924 46.238 1.00 35.44 99 THR A C 1
ATOM 793 O O . THR A 1 99 ? -5.879 18.912 45.499 1.00 35.44 99 THR A O 1
ATOM 796 N N . PRO A 1 100 ? -6.362 17.965 47.483 1.00 38.31 100 PRO A N 1
ATOM 797 C CA . PRO A 1 100 ? -6.944 19.179 48.056 1.00 38.31 100 PRO A CA 1
ATOM 798 C C . PRO A 1 100 ? -5.955 20.358 48.041 1.00 38.31 100 PRO A C 1
ATOM 800 O O . PRO A 1 100 ? -4.753 20.137 48.202 1.00 38.31 100 PRO A O 1
ATOM 803 N N . PRO A 1 101 ? -6.430 21.607 47.885 1.00 40.97 101 PRO A N 1
ATOM 804 C CA . PRO A 1 101 ? -5.560 22.773 47.817 1.00 40.97 101 PRO A CA 1
ATOM 805 C C . PRO A 1 101 ? -4.860 23.001 49.163 1.00 40.97 101 PRO A C 1
ATOM 807 O O . PRO A 1 101 ? -5.497 23.360 50.151 1.00 40.97 101 PRO A O 1
ATOM 810 N N . THR A 1 102 ? -3.539 22.834 49.206 1.00 34.75 102 THR A N 1
ATOM 811 C CA . THR A 1 102 ? -2.714 23.419 50.268 1.00 34.75 102 THR A CA 1
ATOM 812 C C . THR A 1 102 ? -2.429 24.877 49.917 1.00 34.75 102 THR A C 1
ATOM 814 O O . THR A 1 102 ? -1.908 25.175 48.843 1.00 34.75 102 THR A O 1
ATOM 817 N N . THR A 1 103 ? -2.805 25.769 50.828 1.00 33.94 103 THR A N 1
ATOM 818 C CA . THR A 1 103 ? -2.597 27.223 50.837 1.00 33.94 103 THR A CA 1
ATOM 819 C C . THR A 1 103 ? -1.241 27.670 50.257 1.00 33.94 103 THR A C 1
ATOM 821 O O . THR A 1 103 ? -0.214 27.109 50.642 1.00 33.94 103 THR A O 1
ATOM 824 N N . PRO A 1 104 ? -1.185 28.701 49.389 1.00 38.34 104 PRO A N 1
ATOM 825 C CA . PRO A 1 104 ? 0.079 29.233 48.890 1.00 38.34 104 PRO A CA 1
ATOM 826 C C . PRO A 1 104 ? 0.769 30.113 49.945 1.00 38.34 104 PRO A C 1
ATOM 828 O O . PRO A 1 104 ? 0.303 31.208 50.256 1.00 38.34 104 PRO A O 1
ATOM 831 N N . THR A 1 105 ? 1.914 29.661 50.461 1.00 32.03 105 THR A N 1
ATOM 832 C CA . THR A 1 105 ? 2.877 30.524 51.163 1.00 32.03 105 THR A CA 1
ATOM 833 C C . THR A 1 105 ? 3.786 31.183 50.127 1.00 32.03 105 THR A C 1
ATOM 835 O O . THR A 1 105 ? 4.453 30.513 49.341 1.00 32.03 105 THR A O 1
ATOM 838 N N . THR A 1 106 ? 3.799 32.512 50.117 1.00 36.16 106 THR A N 1
ATOM 839 C CA . THR A 1 106 ? 4.616 33.368 49.252 1.00 36.16 106 THR A CA 1
ATOM 840 C C . THR A 1 106 ? 6.115 33.168 49.486 1.00 36.16 106 THR A C 1
ATOM 842 O O . THR A 1 106 ? 6.586 33.300 50.614 1.00 36.16 106 THR A O 1
ATOM 845 N N . THR A 1 107 ? 6.896 32.949 48.428 1.00 31.05 107 THR A N 1
ATOM 846 C CA . THR A 1 107 ? 8.346 33.222 48.408 1.00 31.05 107 THR A CA 1
ATOM 847 C C . THR A 1 107 ? 8.742 33.663 46.990 1.00 31.05 107 THR A C 1
ATOM 849 O O . THR A 1 107 ? 8.338 33.009 46.028 1.00 31.05 107 THR A O 1
ATOM 852 N N . PRO A 1 108 ? 9.470 34.784 46.820 1.00 40.34 108 PRO A N 1
ATOM 853 C CA . PRO A 1 108 ? 9.786 35.340 45.507 1.00 40.34 108 PRO A CA 1
ATOM 854 C C . PRO A 1 108 ? 10.867 34.501 44.818 1.00 40.34 108 PRO A C 1
ATOM 856 O O . PRO A 1 108 ? 11.894 34.193 45.415 1.00 40.34 108 PRO A O 1
ATOM 859 N N . THR A 1 109 ? 10.662 34.138 43.552 1.00 33.00 109 THR A N 1
ATOM 860 C CA . THR A 1 109 ? 11.702 33.530 42.710 1.00 33.00 109 THR A CA 1
ATOM 861 C C . THR A 1 109 ? 11.827 34.335 41.425 1.00 33.00 109 THR A C 1
ATOM 863 O O . THR A 1 109 ? 10.839 34.679 40.780 1.00 33.00 109 THR A O 1
ATOM 866 N N . THR A 1 110 ? 13.065 34.701 41.124 1.00 31.56 110 THR A N 1
ATOM 867 C CA . THR A 1 110 ? 13.511 35.581 40.048 1.00 31.56 110 THR A CA 1
ATOM 868 C C . THR A 1 110 ? 13.192 35.021 38.660 1.00 31.56 110 THR A C 1
ATOM 870 O O . THR A 1 110 ? 13.460 33.862 38.360 1.00 31.56 110 THR A O 1
ATOM 873 N N . THR A 1 111 ? 12.648 35.877 37.795 1.00 33.09 111 THR A N 1
ATOM 874 C CA . THR A 1 111 ? 12.365 35.615 36.378 1.00 33.09 111 THR A CA 1
ATOM 875 C C . THR A 1 111 ? 13.656 35.519 35.554 1.00 33.09 111 THR A C 1
ATOM 877 O O . THR A 1 111 ? 14.394 36.504 35.503 1.00 33.09 111 THR A O 1
ATOM 880 N N . PRO A 1 112 ? 13.915 34.426 34.814 1.00 39.59 112 PRO A N 1
ATOM 881 C CA . PRO A 1 112 ? 14.786 34.460 33.646 1.00 39.59 112 PRO A CA 1
ATOM 882 C C . PRO A 1 112 ? 13.944 34.834 32.416 1.00 39.59 112 PRO A C 1
ATOM 884 O O . PRO A 1 112 ? 13.033 34.106 32.022 1.00 39.59 112 PRO A O 1
ATOM 887 N N . THR A 1 113 ? 14.229 35.982 31.803 1.00 34.69 113 THR A N 1
ATOM 888 C CA . THR A 1 113 ? 13.638 36.395 30.525 1.00 34.69 113 THR A CA 1
ATOM 889 C C . THR A 1 113 ? 14.239 35.578 29.376 1.00 34.69 113 THR A C 1
ATOM 891 O O . THR A 1 113 ? 15.448 35.565 29.174 1.00 34.69 113 THR A O 1
ATOM 894 N N . THR A 1 114 ? 13.391 34.907 28.593 1.00 30.70 114 THR A N 1
ATOM 895 C CA . THR A 1 114 ? 13.751 34.342 27.279 1.00 30.70 114 THR A CA 1
ATOM 896 C C . THR A 1 114 ? 12.962 35.102 26.207 1.00 30.70 114 THR A C 1
ATOM 898 O O . THR A 1 114 ? 11.753 35.267 26.383 1.00 30.70 114 THR A O 1
ATOM 901 N N . PRO A 1 115 ? 13.590 35.611 25.129 1.00 40.81 115 PRO A N 1
ATOM 902 C CA . PRO A 1 115 ? 12.892 36.394 24.112 1.00 40.81 115 PRO A CA 1
ATOM 903 C C . PRO A 1 115 ? 11.988 35.531 23.214 1.00 40.81 115 PRO A C 1
ATOM 905 O O . PRO A 1 115 ? 12.374 34.462 22.746 1.00 40.81 115 PRO A O 1
ATOM 908 N N . THR A 1 116 ? 10.782 36.039 22.955 1.00 38.00 116 THR A N 1
ATOM 909 C CA . THR A 1 116 ? 9.754 35.480 22.062 1.00 38.00 116 THR A CA 1
ATOM 910 C C . THR A 1 116 ? 10.176 35.562 20.585 1.00 38.00 116 THR A C 1
ATOM 912 O O . THR A 1 116 ? 10.528 36.653 20.135 1.00 38.00 116 THR A O 1
ATOM 915 N N . PRO A 1 117 ? 10.090 34.483 19.779 1.00 37.50 117 PRO A N 1
ATOM 916 C CA . PRO A 1 117 ? 10.219 34.591 18.327 1.00 37.50 117 PRO A CA 1
ATOM 917 C C . PRO A 1 117 ? 8.920 35.126 17.696 1.00 37.50 117 PRO A C 1
ATOM 919 O O . PRO A 1 117 ? 7.848 34.541 17.844 1.00 37.50 117 PRO A O 1
ATOM 922 N N . THR A 1 118 ? 9.019 36.237 16.965 1.00 32.16 118 THR A N 1
ATOM 923 C CA . THR A 1 118 ? 7.928 36.818 16.167 1.00 32.16 118 THR A CA 1
ATOM 924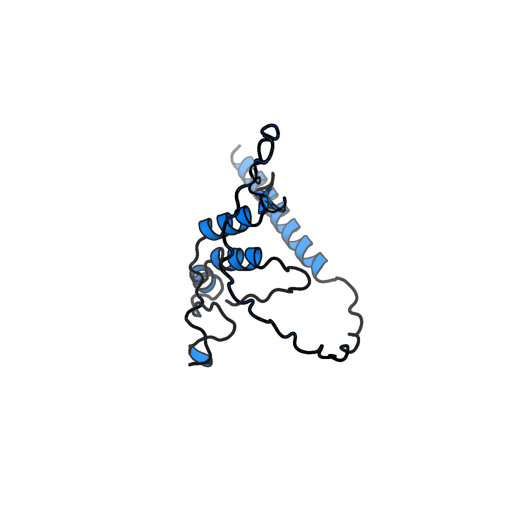 C C . THR A 1 118 ? 7.703 35.992 14.897 1.00 32.16 118 THR A C 1
ATOM 926 O O . THR A 1 118 ? 8.584 35.925 14.044 1.00 32.16 118 THR A O 1
ATOM 929 N N . ILE A 1 119 ? 6.5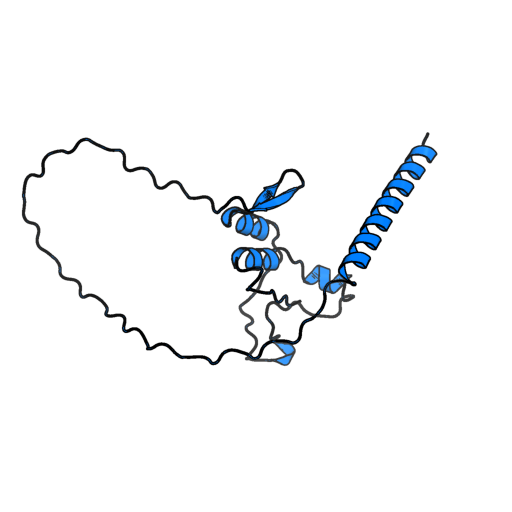19 35.393 14.736 1.00 39.88 119 ILE A N 1
ATOM 930 C CA . ILE A 1 119 ? 6.076 34.808 13.460 1.00 39.88 119 ILE A CA 1
ATOM 931 C C . ILE A 1 119 ? 5.272 35.875 12.707 1.00 39.88 119 ILE A C 1
ATOM 933 O O . ILE A 1 119 ? 4.185 36.256 13.135 1.00 39.88 119 ILE A O 1
ATOM 937 N N . THR A 1 120 ? 5.808 36.367 11.589 1.00 31.47 120 THR A N 1
ATOM 938 C CA . THR A 1 120 ? 5.112 37.285 10.674 1.00 31.47 120 THR A CA 1
ATOM 939 C C . THR A 1 120 ? 4.295 36.486 9.656 1.00 31.47 120 THR A C 1
ATOM 941 O O . THR A 1 120 ? 4.842 35.700 8.884 1.00 31.47 120 THR A O 1
ATOM 944 N N . THR A 1 121 ? 2.979 36.686 9.648 1.00 32.44 121 THR A N 1
ATOM 945 C CA . THR A 1 121 ? 2.023 36.070 8.715 1.00 32.44 121 THR A CA 1
ATOM 946 C C . THR A 1 121 ? 2.108 36.728 7.326 1.00 32.44 121 THR A C 1
ATOM 948 O O . THR A 1 121 ? 2.036 37.956 7.254 1.00 32.44 121 THR A O 1
ATOM 951 N N . PRO A 1 122 ? 2.220 35.979 6.210 1.00 42.69 122 PRO A N 1
ATOM 952 C CA . PRO A 1 122 ? 2.103 36.557 4.871 1.00 42.69 122 PRO A CA 1
ATOM 953 C C . PRO A 1 122 ? 0.628 36.833 4.501 1.00 42.69 122 PRO A C 1
ATOM 955 O O . PRO A 1 122 ? -0.262 36.112 4.960 1.00 42.69 122 PRO A O 1
ATOM 958 N N . PRO A 1 123 ? 0.345 37.867 3.683 1.00 47.94 123 PRO A N 1
ATOM 959 C CA . PRO A 1 123 ? -1.019 38.265 3.330 1.00 47.94 123 PRO A CA 1
ATOM 960 C C . PRO A 1 123 ? -1.733 37.231 2.431 1.00 47.94 123 PRO A C 1
ATOM 962 O O . PRO A 1 123 ? -1.077 36.487 1.697 1.00 47.94 123 PRO A O 1
ATOM 965 N N . PRO A 1 124 ? -3.080 37.179 2.465 1.00 42.69 124 PRO A N 1
ATOM 966 C CA . PRO A 1 124 ? -3.871 36.183 1.744 1.00 42.69 124 PRO A CA 1
ATOM 967 C C . PRO A 1 124 ? -3.800 36.379 0.223 1.00 42.69 124 PRO A C 1
ATOM 969 O O . PRO A 1 124 ? -4.072 37.463 -0.288 1.00 42.69 124 PRO A O 1
ATOM 972 N N . GLN A 1 125 ? -3.476 35.311 -0.511 1.00 36.47 125 GLN A N 1
ATOM 973 C CA . GLN A 1 125 ? -3.536 35.288 -1.975 1.00 36.47 125 GLN A CA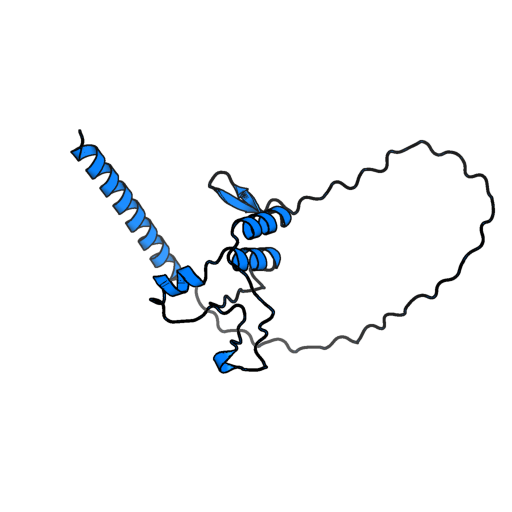 1
ATOM 974 C C . GLN A 1 125 ? -4.952 34.918 -2.436 1.00 36.47 125 GLN A C 1
ATOM 976 O O . GLN A 1 125 ? -5.458 33.838 -2.123 1.00 36.47 125 GLN A O 1
ATOM 981 N N . THR A 1 126 ? -5.600 35.799 -3.195 1.00 40.25 126 THR A N 1
ATOM 982 C CA . THR A 1 126 ? -6.894 35.541 -3.836 1.00 40.25 126 THR A CA 1
ATOM 983 C C . THR A 1 126 ? -6.688 34.730 -5.119 1.00 40.25 126 THR A C 1
ATOM 985 O O . THR A 1 126 ? -6.209 35.237 -6.129 1.00 40.25 126 THR A O 1
ATOM 988 N N . THR A 1 127 ? -7.045 33.445 -5.097 1.00 48.00 127 THR A N 1
ATOM 989 C CA . THR A 1 127 ? -7.088 32.606 -6.311 1.00 48.00 127 THR A CA 1
ATOM 990 C C . THR A 1 127 ? -8.478 32.713 -6.957 1.00 48.00 127 THR A C 1
ATOM 992 O O . THR A 1 127 ? -9.466 32.563 -6.234 1.00 48.00 127 THR A O 1
ATOM 995 N N . PRO A 1 128 ? -8.611 32.953 -8.278 1.00 43.25 128 PRO A N 1
ATOM 996 C CA . PRO A 1 128 ? -9.914 32.972 -8.946 1.00 43.25 128 PRO A CA 1
ATOM 997 C C . PRO A 1 128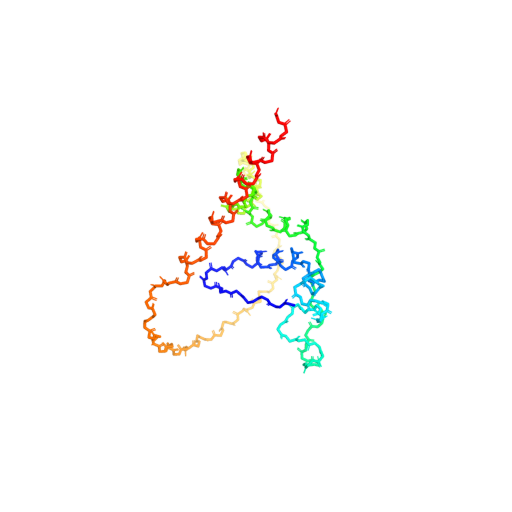 ? -10.586 31.592 -8.934 1.00 43.25 128 PRO A C 1
ATOM 999 O O . PRO A 1 128 ? -9.920 30.562 -9.051 1.00 43.25 128 PRO A O 1
ATOM 1002 N N . ALA A 1 129 ? -11.915 31.570 -8.818 1.00 47.09 129 ALA A N 1
ATOM 1003 C CA . ALA A 1 129 ? -12.705 30.342 -8.840 1.00 47.09 129 ALA A CA 1
ATOM 1004 C C . ALA A 1 129 ? -12.594 29.614 -10.204 1.00 47.09 129 ALA A C 1
ATOM 1006 O O . ALA A 1 129 ? -12.695 30.268 -11.245 1.00 47.09 129 ALA A O 1
ATOM 1007 N N . PRO A 1 130 ? -12.429 28.275 -10.234 1.00 54.91 130 PRO A N 1
ATOM 1008 C CA . PRO A 1 130 ? -12.457 27.499 -11.475 1.00 54.91 130 PRO A CA 1
ATOM 1009 C C . PRO A 1 130 ? -13.835 27.559 -12.162 1.00 54.91 130 PRO A C 1
ATOM 1011 O O . PRO A 1 130 ? -14.853 27.586 -11.463 1.00 54.91 130 PRO A O 1
ATOM 1014 N N . PRO A 1 131 ? -13.906 27.519 -13.507 1.00 49.16 131 PRO A N 1
ATOM 1015 C CA . PRO A 1 131 ? -15.178 27.473 -14.222 1.00 49.16 131 PRO A CA 1
ATOM 1016 C C . PRO A 1 131 ? -15.940 26.177 -13.909 1.00 49.16 131 PRO A C 1
ATOM 1018 O O . PRO A 1 131 ? -15.349 25.106 -13.752 1.00 49.16 131 PRO A O 1
ATOM 1021 N N . ALA A 1 132 ? -17.267 26.281 -13.808 1.00 51.38 132 ALA A N 1
ATOM 1022 C CA . ALA A 1 132 ? -18.149 25.156 -13.517 1.00 51.38 132 ALA A CA 1
ATOM 1023 C C . ALA A 1 132 ? -18.019 24.055 -14.587 1.00 51.38 132 ALA A C 1
ATOM 1025 O O . ALA A 1 132 ? -18.169 24.311 -15.781 1.00 51.38 132 ALA A O 1
ATOM 1026 N N . ALA A 1 133 ? -17.742 22.822 -14.152 1.00 44.25 133 ALA A N 1
ATOM 1027 C CA . ALA A 1 133 ? -17.674 21.661 -15.031 1.00 44.25 133 ALA A CA 1
ATOM 1028 C C . ALA A 1 133 ? -19.079 21.289 -15.562 1.00 44.25 133 ALA A C 1
ATOM 1030 O O . ALA A 1 133 ? -20.036 21.310 -14.781 1.00 44.25 133 ALA A O 1
ATOM 1031 N N . PRO A 1 134 ? -19.222 20.906 -16.847 1.00 46.69 134 PRO A N 1
ATOM 1032 C CA . PRO A 1 134 ? -20.485 20.429 -17.405 1.00 46.69 134 PRO A CA 1
ATOM 1033 C C . PRO A 1 134 ? -20.964 19.163 -16.687 1.00 46.69 134 PRO A C 1
ATOM 1035 O O . PRO A 1 134 ? -20.177 18.256 -16.412 1.00 46.69 134 PRO A O 1
ATOM 1038 N N . GLY A 1 135 ? -22.261 19.111 -16.378 1.00 56.81 135 GLY A N 1
ATOM 1039 C CA . GLY A 1 135 ? -22.884 18.021 -15.634 1.00 56.81 135 GLY A CA 1
ATOM 1040 C C . GLY A 1 135 ? -22.698 16.660 -16.305 1.00 56.81 135 GLY A C 1
ATOM 1041 O O . GLY A 1 135 ? -23.176 16.433 -17.413 1.00 56.81 135 GLY A O 1
ATOM 1042 N N . ALA A 1 136 ? -22.042 15.737 -15.603 1.00 43.38 136 ALA A N 1
ATOM 1043 C CA . ALA A 1 136 ? -22.029 14.323 -15.947 1.00 43.38 136 ALA A CA 1
ATOM 1044 C C . ALA A 1 136 ? -23.150 13.613 -15.172 1.00 43.38 136 ALA A C 1
ATOM 1046 O O . ALA A 1 136 ? -23.132 13.551 -13.942 1.00 43.38 136 ALA A O 1
ATOM 1047 N N . ALA A 1 137 ? -24.139 13.108 -15.909 1.00 52.00 137 ALA A N 1
ATOM 1048 C CA . ALA A 1 137 ? -25.224 12.279 -15.396 1.00 52.00 137 ALA A CA 1
ATOM 1049 C C . ALA A 1 137 ? -24.696 10.973 -14.753 1.00 52.00 137 ALA A C 1
ATOM 1051 O O . 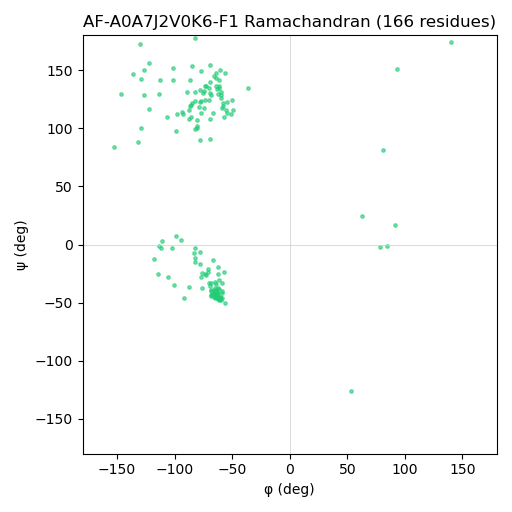ALA A 1 137 ? -23.652 10.458 -15.165 1.00 52.00 137 ALA A O 1
ATOM 1052 N N . PRO A 1 138 ? -25.392 10.404 -13.752 1.00 45.84 138 PRO A N 1
ATOM 1053 C CA . PRO A 1 138 ? -24.923 9.217 -13.051 1.00 45.84 138 PRO A CA 1
ATOM 1054 C C . PRO A 1 138 ? -25.141 7.918 -13.850 1.00 45.84 138 PRO A C 1
ATOM 1056 O O . PRO A 1 138 ? -26.243 7.616 -14.290 1.00 45.84 138 PRO A O 1
ATOM 1059 N N . GLY A 1 139 ? -24.083 7.102 -13.912 1.00 57.12 139 GLY A N 1
ATOM 1060 C CA . GLY A 1 139 ? -24.153 5.683 -13.545 1.00 57.12 139 GLY A CA 1
ATOM 1061 C C . GLY A 1 139 ? -24.695 4.672 -14.562 1.00 57.12 139 GLY A C 1
ATOM 1062 O O . GLY A 1 139 ? -25.792 4.161 -14.387 1.00 57.12 139 GLY A O 1
ATOM 1063 N N . GLN A 1 140 ? -23.858 4.231 -15.509 1.00 47.69 140 GLN A N 1
ATOM 1064 C CA . GLN A 1 140 ? -24.023 2.917 -16.167 1.00 47.69 140 GLN A CA 1
ATOM 1065 C C . GLN A 1 140 ? -22.883 1.925 -15.864 1.00 47.69 140 GLN A C 1
ATOM 1067 O O . GLN A 1 140 ? -23.111 0.719 -15.837 1.00 47.69 140 GLN A O 1
ATOM 1072 N N . GLY A 1 141 ? -21.674 2.396 -15.528 1.00 44.44 141 GLY A N 1
ATOM 1073 C CA . GLY A 1 141 ? -20.535 1.512 -15.222 1.00 44.44 141 GLY A CA 1
ATOM 1074 C C . GLY A 1 141 ? -20.624 0.779 -13.875 1.00 44.44 141 GLY A C 1
ATOM 1075 O O . GLY A 1 141 ? -20.081 -0.312 -13.727 1.00 44.44 141 GLY A O 1
ATOM 1076 N N . MET A 1 142 ? -21.342 1.342 -12.895 1.00 46.19 142 MET A N 1
ATOM 1077 C CA . MET A 1 142 ? -21.442 0.771 -11.543 1.00 46.19 142 MET A CA 1
ATOM 1078 C C . MET A 1 142 ? -22.383 -0.445 -11.474 1.00 46.19 142 MET A C 1
ATOM 1080 O O . MET A 1 142 ? -22.197 -1.311 -10.625 1.00 46.19 142 MET A O 1
ATOM 1084 N N . ILE A 1 143 ? -23.351 -0.552 -12.393 1.00 44.84 143 ILE A N 1
ATOM 1085 C CA . ILE A 1 143 ? -24.302 -1.676 -12.439 1.00 44.84 143 ILE A CA 1
ATOM 1086 C C . ILE A 1 143 ? -23.638 -2.937 -13.018 1.00 44.84 143 ILE A C 1
ATOM 1088 O O . ILE A 1 143 ? -23.858 -4.038 -12.515 1.00 44.84 143 ILE A O 1
ATOM 1092 N N . ILE A 1 144 ? -22.762 -2.788 -14.019 1.00 46.28 144 ILE A N 1
ATOM 1093 C CA . ILE A 1 144 ? -22.090 -3.926 -14.669 1.00 46.28 144 ILE A CA 1
ATOM 1094 C C . ILE A 1 144 ? -21.100 -4.605 -13.708 1.00 46.28 144 ILE A C 1
ATOM 1096 O O . ILE A 1 144 ? -21.044 -5.832 -13.649 1.00 46.28 144 ILE A O 1
ATOM 1100 N N . ALA A 1 145 ? -20.372 -3.832 -12.894 1.00 50.16 145 ALA A N 1
ATOM 1101 C CA . ALA A 1 145 ? -19.410 -4.383 -11.936 1.00 50.16 145 ALA A CA 1
ATOM 1102 C C . ALA A 1 145 ? -20.078 -5.245 -10.844 1.00 50.16 145 ALA A C 1
ATOM 1104 O O . ALA A 1 145 ? -19.559 -6.305 -10.495 1.00 50.16 145 ALA A O 1
ATOM 1105 N N . ILE A 1 146 ? -21.254 -4.838 -10.348 1.00 54.56 146 ILE A N 1
ATOM 1106 C CA . ILE A 1 146 ? -22.007 -5.596 -9.332 1.00 54.56 146 ILE A CA 1
ATOM 1107 C C . ILE A 1 146 ? -22.546 -6.912 -9.918 1.00 54.56 146 ILE A C 1
ATOM 1109 O O . ILE A 1 146 ? -22.468 -7.954 -9.266 1.00 54.56 146 ILE A O 1
ATOM 1113 N N . ALA A 1 147 ? -23.032 -6.895 -11.164 1.00 55.62 147 ALA A N 1
ATOM 1114 C CA . ALA A 1 147 ? -23.564 -8.089 -11.820 1.00 55.62 147 ALA A CA 1
ATOM 1115 C C . ALA A 1 147 ? -22.495 -9.179 -12.026 1.00 55.62 147 ALA A C 1
ATOM 1117 O O . ALA A 1 147 ? -22.762 -10.355 -11.782 1.00 55.62 147 ALA A O 1
ATOM 1118 N N . VAL A 1 148 ? -21.269 -8.803 -12.409 1.00 61.62 148 VAL A N 1
ATOM 1119 C CA . VAL A 1 148 ? -20.171 -9.765 -12.621 1.00 61.62 148 VAL A CA 1
ATOM 1120 C C . VAL A 1 148 ? -19.765 -10.448 -11.312 1.00 61.62 148 VAL A C 1
ATOM 1122 O O . VAL A 1 148 ? -19.604 -11.668 -11.281 1.00 61.62 148 VAL A O 1
ATOM 1125 N N . VAL A 1 149 ? -19.666 -9.692 -10.215 1.00 66.31 149 VAL A N 1
ATOM 1126 C CA . VAL A 1 149 ? -19.334 -10.250 -8.893 1.00 66.31 149 VAL A CA 1
ATOM 1127 C C . VAL A 1 149 ? -20.433 -11.202 -8.408 1.00 66.31 149 VAL A C 1
ATOM 1129 O O . VAL A 1 149 ? -20.125 -12.301 -7.946 1.00 66.31 149 VAL A O 1
ATOM 1132 N N . ALA A 1 150 ? -21.709 -10.842 -8.583 1.00 70.25 150 ALA A N 1
ATOM 1133 C CA . ALA A 1 150 ? -22.829 -11.710 -8.219 1.00 70.25 150 ALA A CA 1
ATOM 1134 C C . ALA A 1 150 ? -22.837 -13.027 -9.021 1.00 70.25 150 ALA A C 1
ATOM 1136 O O . ALA A 1 150 ? -23.033 -14.096 -8.441 1.00 70.25 150 ALA A O 1
ATOM 1137 N N . ILE A 1 151 ? -22.558 -12.979 -10.330 1.00 77.19 151 ILE A N 1
ATOM 1138 C CA . ILE A 1 151 ? -22.492 -14.175 -11.187 1.00 77.19 151 ILE A CA 1
ATOM 1139 C C . ILE A 1 151 ? -21.350 -15.107 -10.756 1.00 77.19 151 ILE A C 1
ATOM 1141 O O . ILE A 1 151 ? -21.554 -16.320 -10.683 1.00 77.19 151 ILE A O 1
ATOM 1145 N N . ILE A 1 152 ? -20.174 -14.564 -10.419 1.00 75.38 152 ILE A N 1
ATOM 1146 C CA . ILE A 1 152 ? -19.027 -15.362 -9.951 1.00 75.38 152 ILE A CA 1
ATOM 1147 C C . ILE A 1 152 ? -19.357 -16.062 -8.627 1.00 75.38 152 ILE A C 1
ATOM 1149 O O . ILE A 1 152 ? -19.067 -17.250 -8.475 1.00 75.38 152 ILE A O 1
ATOM 1153 N N . ILE A 1 153 ? -20.007 -15.363 -7.692 1.00 80.19 153 ILE A N 1
ATOM 1154 C CA . ILE A 1 153 ? -20.403 -15.931 -6.396 1.00 80.19 153 ILE A CA 1
ATOM 1155 C C . ILE A 1 153 ? -21.439 -17.047 -6.585 1.00 80.19 153 ILE A C 1
ATOM 1157 O O . ILE A 1 153 ? -21.282 -18.132 -6.025 1.00 80.19 153 ILE A O 1
ATOM 1161 N N . ILE A 1 154 ? -22.462 -16.829 -7.418 1.00 83.88 154 ILE A N 1
ATOM 1162 C CA . ILE A 1 154 ? -23.494 -17.840 -7.699 1.00 83.88 154 ILE A CA 1
ATOM 1163 C C . ILE A 1 154 ? -22.880 -19.074 -8.376 1.00 83.88 154 ILE A C 1
ATOM 1165 O O . ILE A 1 154 ? -23.185 -20.205 -7.989 1.00 83.88 154 ILE A O 1
ATOM 1169 N N . ALA A 1 155 ? -21.978 -18.879 -9.342 1.00 79.88 155 ALA A N 1
ATOM 1170 C CA . ALA A 1 155 ? -21.284 -19.975 -10.014 1.00 79.88 155 ALA A CA 1
ATOM 1171 C C . ALA A 1 155 ? -20.379 -20.768 -9.052 1.00 79.88 155 ALA A C 1
ATOM 1173 O O . ALA A 1 155 ? -20.364 -22.000 -9.102 1.00 79.88 155 ALA A O 1
ATOM 1174 N N . ALA A 1 156 ? -19.676 -20.085 -8.142 1.00 82.62 156 ALA A N 1
ATOM 1175 C CA . ALA A 1 156 ? -18.843 -20.722 -7.124 1.00 82.62 156 ALA A CA 1
ATOM 1176 C C . ALA A 1 156 ? -19.680 -21.559 -6.145 1.00 82.62 156 ALA A C 1
ATOM 1178 O O . ALA A 1 156 ? -19.342 -22.714 -5.881 1.00 82.62 156 ALA A O 1
ATOM 1179 N N . ILE A 1 157 ? -20.810 -21.024 -5.669 1.00 85.69 157 ILE A N 1
ATOM 1180 C CA . ILE A 1 157 ? -21.734 -21.754 -4.789 1.00 85.69 157 ILE A CA 1
ATOM 1181 C C . ILE A 1 157 ? -22.280 -22.993 -5.508 1.00 85.69 157 ILE A C 1
ATOM 1183 O O . ILE A 1 157 ? -22.195 -24.096 -4.969 1.00 85.69 157 ILE A O 1
ATOM 1187 N N . ALA A 1 158 ? -22.752 -22.853 -6.751 1.00 81.88 158 ALA A N 1
ATOM 1188 C CA . ALA A 1 158 ? -23.282 -23.975 -7.527 1.00 81.88 158 ALA A CA 1
ATOM 1189 C C . ALA A 1 158 ? -22.226 -25.070 -7.785 1.00 81.88 158 ALA A C 1
ATOM 1191 O O . ALA A 1 158 ? -22.536 -26.265 -7.717 1.00 81.88 158 ALA A O 1
ATOM 1192 N N . ALA A 1 159 ? -20.972 -24.684 -8.042 1.00 80.19 159 ALA A N 1
ATOM 1193 C CA . ALA A 1 159 ? -19.861 -25.618 -8.208 1.00 80.19 159 ALA A CA 1
ATOM 1194 C C . ALA A 1 159 ? -19.559 -26.379 -6.908 1.00 80.19 159 ALA A C 1
ATOM 1196 O O . ALA A 1 159 ? -19.426 -27.604 -6.937 1.00 80.19 159 ALA A O 1
ATOM 1197 N N . ILE A 1 160 ? -19.532 -25.685 -5.766 1.00 83.75 160 ILE A N 1
ATOM 1198 C CA . ILE A 1 160 ? -19.319 -26.295 -4.446 1.00 83.75 160 ILE A CA 1
ATOM 1199 C C . ILE A 1 160 ? -20.444 -27.285 -4.128 1.00 83.75 160 ILE A C 1
ATOM 1201 O O . ILE A 1 160 ? -20.168 -28.432 -3.773 1.00 83.75 160 ILE A O 1
ATOM 1205 N N . THR A 1 161 ? -21.709 -26.910 -4.336 1.00 78.06 161 THR A N 1
ATOM 1206 C CA . THR A 1 161 ? -22.847 -27.813 -4.091 1.00 78.06 161 THR A CA 1
ATOM 1207 C C . THR A 1 161 ? -22.799 -29.051 -4.994 1.00 78.06 161 THR A C 1
ATOM 1209 O O . THR A 1 161 ? -23.103 -30.160 -4.549 1.00 78.06 161 THR A O 1
ATOM 1212 N N . ARG A 1 162 ? -22.370 -28.901 -6.254 1.00 78.69 162 ARG A N 1
ATOM 1213 C CA . ARG A 1 162 ? -22.216 -30.016 -7.203 1.00 78.69 162 ARG A CA 1
ATOM 1214 C C . ARG A 1 162 ? -21.066 -30.954 -6.825 1.00 78.69 162 ARG A C 1
ATOM 1216 O O . ARG A 1 162 ? -21.189 -32.160 -7.027 1.00 78.69 162 ARG A O 1
ATOM 1223 N N . ILE A 1 163 ? -19.972 -30.420 -6.281 1.00 79.69 163 ILE A N 1
ATOM 1224 C CA . ILE A 1 163 ? -18.835 -31.210 -5.785 1.00 79.69 163 ILE A CA 1
ATOM 1225 C C . ILE A 1 163 ? -19.240 -32.004 -4.540 1.00 79.69 163 ILE A C 1
ATOM 1227 O O . ILE A 1 163 ? -18.931 -33.191 -4.455 1.00 79.69 163 ILE A O 1
ATOM 1231 N N . LEU A 1 164 ? -19.975 -31.379 -3.617 1.00 77.75 164 LEU A N 1
ATOM 1232 C CA . LEU A 1 164 ? -20.450 -32.033 -2.397 1.00 77.75 164 LEU A CA 1
ATOM 1233 C C . LEU A 1 164 ? -21.467 -33.144 -2.699 1.00 77.75 164 LEU A C 1
ATOM 1235 O O . LEU A 1 164 ? -21.352 -34.229 -2.145 1.00 77.75 164 LEU A O 1
ATOM 1239 N N . ARG A 1 165 ? -22.387 -32.929 -3.650 1.00 74.56 165 ARG A N 1
ATOM 1240 C CA . ARG A 1 165 ? -23.375 -33.944 -4.069 1.00 74.56 165 ARG A CA 1
ATOM 1241 C C . ARG A 1 165 ? -22.774 -35.110 -4.870 1.00 74.56 165 ARG A C 1
ATOM 1243 O O . ARG A 1 165 ? -23.382 -36.163 -4.955 1.00 74.56 165 ARG A O 1
ATOM 1250 N N . ARG A 1 166 ? -21.599 -34.941 -5.487 1.00 75.38 166 ARG A N 1
ATOM 1251 C CA . ARG A 1 166 ? -20.887 -36.032 -6.188 1.00 75.38 166 ARG A CA 1
ATOM 1252 C C . ARG A 1 166 ? -20.068 -36.925 -5.253 1.00 75.38 166 ARG A C 1
ATOM 1254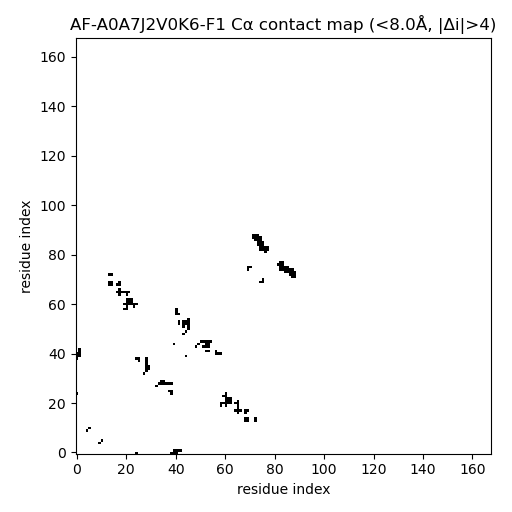 O O . ARG A 1 166 ? -19.563 -37.945 -5.709 1.00 75.38 166 ARG A O 1
ATOM 1261 N N . ARG A 1 167 ? -19.876 -36.510 -3.997 1.00 63.00 167 ARG A N 1
ATOM 1262 C CA . ARG A 1 167 ? -19.109 -37.244 -2.977 1.00 63.00 167 ARG A CA 1
ATOM 1263 C C . ARG A 1 167 ? -19.991 -37.993 -1.965 1.00 63.00 167 ARG A C 1
ATOM 1265 O O . ARG A 1 167 ? -19.437 -38.673 -1.109 1.00 63.00 167 ARG A O 1
ATOM 1272 N N . SER A 1 168 ? -21.314 -37.861 -2.068 1.00 55.50 168 SER A N 1
ATOM 1273 C CA . SER A 1 168 ? -22.343 -38.649 -1.369 1.00 55.50 168 SER A CA 1
ATOM 1274 C C . SER A 1 168 ? -22.927 -39.692 -2.308 1.00 55.50 168 SER A C 1
ATOM 1276 O O . SER A 1 168 ? -23.114 -40.840 -1.868 1.00 55.50 168 SER A O 1
#

Radius of gyration: 27.87 Å; Cα contacts (8 Å, |Δi|>4): 103; chains: 1; bounding box: 43×77×69 Å

Mean predicted aligned error: 19.2 Å

Solvent-accessible surface area (backbone atoms only — not comparable to full-atom values): 11049 Å² total; per-residue (Å²): 96,68,85,88,76,59,58,92,81,55,69,62,65,51,59,57,53,18,51,46,16,55,40,54,53,68,60,44,28,44,68,77,45,70,55,61,74,72,84,38,73,51,91,49,45,53,93,84,45,47,90,74,21,70,80,85,61,78,55,69,66,33,56,68,60,17,49,50,42,30,42,67,60,11,35,41,75,37,99,86,66,53,67,40,81,76,53,55,77,71,76,76,72,78,74,79,77,84,69,78,89,75,81,88,80,90,76,93,76,85,84,82,88,75,88,82,84,85,81,83,82,80,83,88,80,88,74,81,81,79,80,85,77,81,87,76,80,88,79,68,72,67,60,57,57,55,52,54,54,51,52,53,52,52,51,50,51,54,51,51,54,52,55,57,62,72,75,109

pLDDT: mean 71.29, std 22.81, range [30.7, 97.75]